Protein AF-A0A136MF89-F1 (afdb_monomer)

Secondary structure (DSSP, 8-state):
-HHHHHH-TTPEEEEEE--SSSPEEEEEEHHHHHHHHHHHHHHHHHHHTTS---STHHHHHHHHHHHHHHHHHIIIII-THHHHTTS-TT--

Structure (mmCIF, N/CA/C/O backbone):
data_AF-A0A136MF89-F1
#
_entry.id   AF-A0A136MF89-F1
#
loop_
_atom_site.group_PDB
_atom_site.id
_atom_site.type_symbol
_atom_site.label_atom_id
_atom_site.label_alt_id
_atom_site.label_comp_id
_atom_site.label_asym_id
_atom_site.label_entity_id
_atom_site.label_seq_id
_atom_site.pdbx_PDB_ins_code
_atom_site.Cartn_x
_atom_site.Cartn_y
_atom_site.Cartn_z
_atom_site.occupancy
_atom_site.B_iso_or_equiv
_atom_site.auth_seq_id
_atom_site.auth_comp_id
_atom_site.auth_asym_id
_atom_site.auth_atom_id
_atom_site.pdbx_PDB_model_num
ATOM 1 N N . MET A 1 1 ? -1.031 3.261 2.482 1.00 91.50 1 MET A N 1
ATOM 2 C CA . MET A 1 1 ? -1.523 1.907 2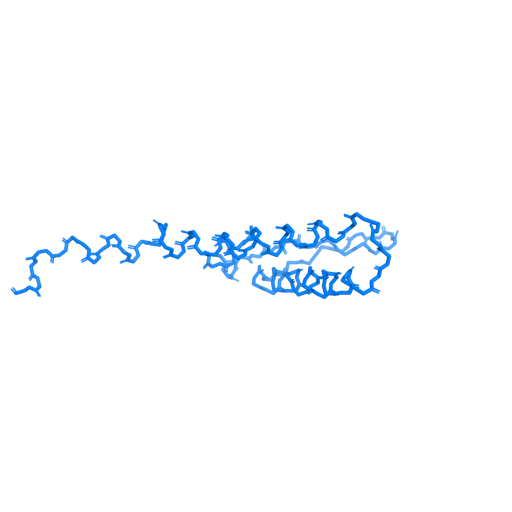.132 1.00 91.50 1 MET A CA 1
ATOM 3 C C . MET A 1 1 ? -1.263 0.852 3.208 1.00 91.50 1 MET A C 1
ATOM 5 O O . MET A 1 1 ? -2.123 0.005 3.394 1.00 91.50 1 MET A O 1
ATOM 9 N N . GLY A 1 2 ? -0.167 0.914 3.974 1.00 94.62 2 GLY A N 1
ATOM 10 C CA . GLY A 1 2 ? 0.116 -0.095 5.009 1.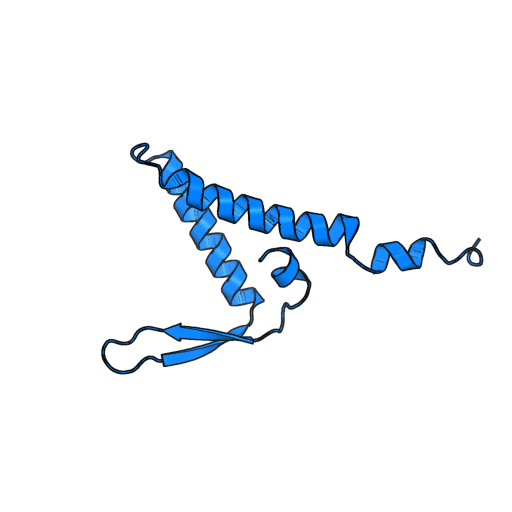00 94.62 2 GLY A CA 1
ATOM 11 C C . GLY A 1 2 ? -0.922 -0.233 6.128 1.00 94.62 2 GLY A C 1
ATOM 12 O O . GLY A 1 2 ? -1.344 -1.337 6.441 1.00 94.62 2 GLY A O 1
ATOM 13 N N . ALA A 1 3 ? -1.400 0.876 6.702 1.00 95.62 3 ALA A N 1
ATOM 14 C CA . ALA A 1 3 ? -2.473 0.815 7.704 1.00 95.62 3 ALA A CA 1
ATOM 15 C C . ALA A 1 3 ? -3.770 0.224 7.120 1.00 95.62 3 ALA A C 1
ATOM 17 O O . ALA A 1 3 ? -4.438 -0.579 7.763 1.00 95.62 3 ALA A O 1
ATOM 18 N N . TYR A 1 4 ? -4.092 0.582 5.870 1.00 94.94 4 TYR A N 1
ATOM 19 C CA . TYR A 1 4 ? -5.266 0.073 5.157 1.00 94.94 4 TYR A CA 1
ATOM 20 C C . TYR A 1 4 ? -5.198 -1.445 4.955 1.00 94.94 4 TYR A C 1
ATOM 22 O O . TYR A 1 4 ? -6.199 -2.125 5.150 1.00 94.94 4 TYR A O 1
ATOM 30 N N . PHE A 1 5 ? -4.015 -1.982 4.631 1.00 95.94 5 PHE A N 1
ATOM 31 C CA . PHE A 1 5 ? -3.784 -3.425 4.511 1.00 95.94 5 PHE A CA 1
ATOM 32 C C . PHE A 1 5 ? -4.183 -4.189 5.784 1.00 95.94 5 PHE A C 1
ATOM 34 O O . PHE A 1 5 ? -4.753 -5.272 5.697 1.00 95.94 5 PHE A O 1
ATOM 41 N N . LEU A 1 6 ? -3.924 -3.605 6.959 1.00 94.25 6 LEU A N 1
ATOM 42 C CA . LEU A 1 6 ? -4.274 -4.197 8.253 1.00 94.25 6 LEU A CA 1
ATOM 43 C C . LEU A 1 6 ? -5.741 -3.973 8.643 1.00 94.25 6 LEU A C 1
ATOM 45 O O . LEU A 1 6 ? -6.356 -4.851 9.241 1.00 94.25 6 LEU A O 1
ATOM 49 N N . LEU A 1 7 ? -6.293 -2.799 8.336 1.00 93.81 7 LEU A N 1
ATOM 50 C CA . LEU A 1 7 ? -7.647 -2.404 8.733 1.00 93.81 7 LEU A CA 1
ATOM 51 C C . LEU A 1 7 ? -8.742 -3.031 7.866 1.00 93.81 7 LEU A C 1
ATOM 53 O O . LEU A 1 7 ? -9.811 -3.361 8.374 1.00 93.81 7 LEU A O 1
ATOM 57 N N . PHE A 1 8 ? -8.491 -3.186 6.566 1.00 95.44 8 PHE A N 1
ATOM 58 C CA . PHE A 1 8 ? -9.518 -3.545 5.590 1.00 95.44 8 PHE A CA 1
ATOM 59 C C . PHE A 1 8 ? -9.084 -4.699 4.671 1.00 95.44 8 PHE A C 1
ATOM 61 O O . PHE A 1 8 ? -9.107 -4.551 3.447 1.00 95.44 8 PHE A O 1
ATOM 68 N N . PRO A 1 9 ? -8.721 -5.879 5.212 1.00 93.00 9 PRO A N 1
ATOM 69 C CA . PRO A 1 9 ? -8.235 -6.999 4.399 1.00 93.00 9 PRO A CA 1
ATOM 70 C C . PRO A 1 9 ? -9.280 -7.523 3.396 1.00 93.00 9 PRO A C 1
ATOM 72 O O . PRO A 1 9 ? -8.918 -8.019 2.330 1.00 93.00 9 PRO A O 1
ATOM 75 N N . HIS A 1 10 ? -10.571 -7.375 3.715 1.00 94.62 10 HIS A N 1
ATOM 76 C CA . HIS A 1 10 ? -11.697 -7.835 2.895 1.00 94.62 10 HIS A CA 1
ATOM 77 C C . HIS A 1 10 ? -12.357 -6.731 2.056 1.00 94.62 10 HIS A C 1
ATOM 79 O O . HIS A 1 10 ? -13.340 -7.005 1.368 1.00 94.62 10 HIS A O 1
ATOM 85 N N . ALA A 1 11 ? -11.860 -5.489 2.106 1.00 96.88 11 ALA A N 1
ATOM 86 C CA . ALA A 1 11 ? -12.379 -4.440 1.232 1.00 96.88 11 ALA A CA 1
ATOM 87 C C . ALA A 1 11 ? -12.128 -4.802 -0.234 1.00 96.88 11 ALA A C 1
ATOM 89 O O . ALA A 1 11 ? -11.084 -5.355 -0.564 1.00 96.88 11 ALA A O 1
ATOM 90 N N . MET A 1 12 ? -13.071 -4.482 -1.115 1.00 97.12 12 MET A N 1
ATOM 91 C CA . MET A 1 12 ? -12.923 -4.723 -2.549 1.00 97.12 12 MET A CA 1
ATOM 92 C C . MET A 1 12 ? -12.426 -3.453 -3.232 1.00 97.12 12 MET A C 1
ATOM 94 O O . MET A 1 12 ? -13.051 -2.398 -3.130 1.00 97.12 12 MET A O 1
ATOM 98 N N . VAL A 1 13 ? -11.308 -3.560 -3.944 1.00 95.50 13 VAL A N 1
ATOM 99 C CA . VAL A 1 13 ? -10.766 -2.499 -4.793 1.00 95.50 13 VAL A CA 1
ATOM 100 C C . VAL A 1 13 ? -11.226 -2.770 -6.216 1.00 95.50 13 VAL A C 1
ATOM 102 O O . VAL A 1 13 ? -10.908 -3.815 -6.781 1.00 95.50 13 VAL A O 1
ATOM 105 N N . VAL A 1 14 ? -11.976 -1.841 -6.807 1.00 95.94 14 VAL A N 1
ATOM 106 C CA . VAL A 1 14 ? -12.337 -1.922 -8.226 1.00 95.94 14 VAL A CA 1
ATOM 107 C C . VAL A 1 14 ? -11.106 -1.547 -9.041 1.00 95.94 14 VAL A C 1
ATOM 109 O O . VAL A 1 14 ? -10.696 -0.389 -9.079 1.00 95.94 14 VAL A O 1
ATOM 112 N N . THR A 1 15 ? -10.486 -2.550 -9.650 1.00 94.38 15 THR A N 1
ATOM 113 C CA . THR A 1 15 ? -9.298 -2.386 -10.485 1.00 94.38 15 THR A CA 1
ATOM 114 C C . THR A 1 15 ? -9.691 -2.206 -11.939 1.00 94.38 15 THR A C 1
ATOM 116 O O . THR A 1 15 ? -10.649 -2.816 -12.410 1.00 94.38 15 THR A O 1
ATOM 119 N N . LEU A 1 16 ? -8.945 -1.360 -12.642 1.00 93.69 16 LEU A N 1
ATOM 120 C CA . LEU A 1 16 ? -9.086 -1.144 -14.072 1.00 93.69 16 LEU A CA 1
ATOM 121 C C . LEU A 1 16 ? -7.993 -1.927 -14.801 1.00 93.69 16 LEU A C 1
ATOM 123 O O . LEU A 1 16 ? -6.808 -1.663 -14.606 1.00 93.69 16 LEU A O 1
ATOM 127 N N . ILE A 1 17 ? -8.398 -2.846 -15.671 1.00 90.69 17 ILE A N 1
ATOM 128 C CA . ILE A 1 17 ? -7.523 -3.504 -16.635 1.00 90.69 17 ILE A CA 1
ATOM 129 C C . ILE A 1 17 ? -7.728 -2.806 -17.986 1.00 90.69 17 ILE A C 1
ATOM 131 O O . ILE A 1 17 ? -8.818 -2.899 -18.564 1.00 90.69 17 ILE A O 1
ATOM 135 N N . PRO A 1 18 ? -6.717 -2.082 -18.497 1.00 86.31 18 PRO A N 1
ATOM 136 C CA . PRO A 1 18 ? -6.825 -1.388 -19.770 1.00 86.31 18 PRO A CA 1
ATOM 137 C C . PRO A 1 18 ? -6.768 -2.401 -20.921 1.00 86.31 18 PRO A C 1
ATOM 139 O O . PRO A 1 18 ? -5.694 -2.771 -21.390 1.00 86.31 18 PRO A O 1
ATOM 142 N N . ILE A 1 19 ? -7.932 -2.864 -21.379 1.00 88.88 19 ILE A N 1
ATOM 143 C CA . ILE A 1 19 ? -8.060 -3.592 -22.646 1.00 88.88 19 ILE A CA 1
ATOM 144 C C . ILE A 1 19 ? -8.291 -2.544 -23.739 1.00 88.88 19 ILE A C 1
ATOM 146 O O . ILE A 1 19 ? -9.141 -1.673 -23.573 1.00 88.88 19 ILE A O 1
ATOM 150 N N . LEU A 1 20 ? -7.530 -2.636 -24.837 1.00 83.25 20 LEU A N 1
ATOM 151 C CA . LEU A 1 20 ? -7.351 -1.627 -25.901 1.00 83.25 20 LEU A CA 1
ATOM 152 C C . LEU A 1 20 ? -8.593 -0.810 -26.315 1.00 83.25 20 LEU A C 1
ATOM 154 O O . LEU A 1 20 ? -8.438 0.346 -26.692 1.00 83.25 20 LEU A O 1
ATOM 158 N N . ILE A 1 21 ? -9.797 -1.391 -26.277 1.00 85.19 21 ILE A N 1
ATOM 159 C CA . ILE A 1 21 ? -11.046 -0.732 -26.703 1.00 85.19 21 ILE A CA 1
ATOM 160 C C . ILE A 1 21 ? -12.090 -0.666 -25.573 1.00 85.19 21 ILE A C 1
ATOM 162 O O . ILE A 1 21 ? -12.863 0.286 -25.510 1.00 85.19 21 ILE A O 1
ATOM 166 N N . PHE A 1 22 ? -12.107 -1.639 -24.656 1.00 88.06 22 PHE A N 1
ATOM 167 C CA . PHE A 1 22 ? -13.112 -1.731 -23.594 1.00 88.06 22 PHE A CA 1
ATOM 168 C C . PHE A 1 22 ? -12.443 -1.874 -22.222 1.00 88.06 22 PHE A C 1
ATOM 170 O O . PHE A 1 22 ? -11.961 -2.960 -21.906 1.00 88.06 22 PHE A O 1
ATOM 177 N N . PRO A 1 23 ? -12.410 -0.826 -21.380 1.00 88.88 23 PRO A N 1
ATOM 178 C CA . PRO A 1 23 ? -11.831 -0.935 -20.045 1.00 88.88 23 PRO A CA 1
ATOM 179 C C . PRO A 1 23 ? -12.571 -1.994 -19.217 1.00 88.88 23 PRO A C 1
ATOM 181 O O . PRO A 1 23 ? -13.793 -1.932 -19.070 1.00 88.88 23 PRO A O 1
ATOM 184 N N . LEU A 1 24 ? -11.834 -2.963 -18.668 1.00 92.75 24 LEU A N 1
ATOM 185 C CA . LEU A 1 24 ? -12.398 -4.017 -17.828 1.00 92.75 24 LEU A CA 1
ATOM 186 C C . LEU A 1 24 ? -12.235 -3.644 -16.356 1.00 92.75 24 LEU A C 1
ATOM 188 O O . LEU A 1 24 ? -11.120 -3.442 -15.881 1.00 92.75 24 LEU A O 1
ATOM 192 N N . PHE A 1 25 ? -13.348 -3.581 -15.632 1.00 95.12 25 PHE A N 1
ATOM 193 C CA . PHE A 1 25 ? -13.362 -3.286 -14.203 1.00 95.12 25 PHE A CA 1
ATOM 194 C C . PHE A 1 25 ? -13.571 -4.572 -13.407 1.00 95.12 25 PHE A C 1
ATOM 196 O O . PHE A 1 25 ? -14.608 -5.218 -13.543 1.00 95.12 25 PHE A O 1
ATOM 203 N N . ILE A 1 26 ? -12.599 -4.943 -12.572 1.00 95.50 26 ILE A N 1
ATOM 204 C CA . ILE A 1 26 ? -12.666 -6.153 -11.742 1.00 95.50 26 ILE A CA 1
ATOM 205 C C . ILE A 1 26 ? -12.500 -5.776 -10.267 1.00 95.50 26 ILE A C 1
ATOM 207 O O . ILE A 1 26 ? -11.477 -5.183 -9.909 1.00 95.50 26 ILE A O 1
ATOM 211 N N . PRO A 1 27 ? -13.456 -6.124 -9.387 1.00 96.00 27 PRO A N 1
ATOM 212 C CA . PRO A 1 27 ? -13.263 -6.007 -7.950 1.00 96.00 27 PRO A CA 1
ATOM 213 C C . PRO A 1 27 ? -12.291 -7.088 -7.464 1.00 96.00 27 PRO A C 1
ATOM 215 O O . PRO A 1 27 ? -12.514 -8.279 -7.670 1.00 96.00 27 PRO A O 1
ATOM 218 N N . ILE A 1 28 ? -11.214 -6.675 -6.804 1.00 95.94 28 ILE A N 1
ATOM 219 C CA . ILE A 1 28 ? -10.205 -7.568 -6.226 1.00 95.94 28 ILE A CA 1
ATOM 220 C C . ILE A 1 28 ? -10.098 -7.268 -4.725 1.00 95.94 28 ILE A C 1
ATOM 222 O O . ILE A 1 28 ? -10.105 -6.092 -4.348 1.00 95.94 28 ILE A O 1
ATOM 226 N N . PRO A 1 29 ? -9.971 -8.283 -3.848 1.00 96.44 29 PRO A N 1
ATOM 227 C CA . PRO A 1 29 ? -9.721 -8.047 -2.432 1.00 96.44 29 PRO A CA 1
ATOM 228 C C . PRO A 1 29 ? -8.483 -7.169 -2.216 1.00 96.44 29 PRO A C 1
ATOM 230 O O . PRO A 1 29 ? -7.421 -7.404 -2.799 1.00 96.44 29 PRO A O 1
ATOM 233 N N . ALA A 1 30 ? -8.601 -6.180 -1.336 1.00 96.38 30 ALA A N 1
ATOM 234 C CA . ALA A 1 30 ? -7.565 -5.195 -1.065 1.00 96.38 30 ALA A CA 1
ATOM 235 C C . ALA A 1 30 ? -6.260 -5.845 -0.611 1.00 96.38 30 ALA A C 1
ATOM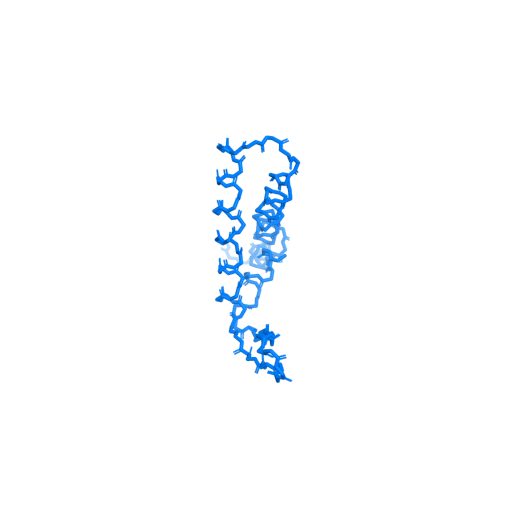 237 O O . ALA A 1 30 ? -5.193 -5.403 -1.023 1.00 96.38 30 ALA A O 1
ATOM 238 N N . VAL A 1 31 ? -6.332 -6.921 0.180 1.00 96.56 31 VAL A N 1
ATOM 239 C CA . VAL A 1 31 ? -5.148 -7.676 0.613 1.00 96.56 31 VAL A CA 1
ATOM 240 C C . VAL A 1 31 ? -4.341 -8.203 -0.578 1.00 96.56 31 VAL A C 1
ATOM 242 O O . VAL A 1 31 ? -3.120 -8.064 -0.595 1.00 96.56 31 VAL A O 1
ATOM 245 N N . VAL A 1 32 ? -5.012 -8.735 -1.605 1.00 96.44 32 VAL A N 1
ATOM 246 C CA . VAL A 1 32 ? -4.364 -9.286 -2.804 1.00 96.44 32 VAL A CA 1
ATOM 247 C C . VAL A 1 32 ? -3.743 -8.158 -3.618 1.00 96.44 32 VAL A C 1
ATOM 249 O O . VAL A 1 32 ? -2.563 -8.217 -3.960 1.00 96.44 32 VAL A O 1
ATOM 252 N N . TYR A 1 33 ? -4.518 -7.101 -3.872 1.00 95.88 33 TYR A N 1
ATOM 253 C CA . TYR A 1 33 ? -4.055 -5.951 -4.643 1.00 95.88 33 TYR A CA 1
ATOM 254 C C . TYR A 1 33 ? -2.841 -5.272 -3.992 1.00 95.88 33 TYR A C 1
ATOM 256 O O . TYR A 1 33 ? -1.830 -5.028 -4.647 1.00 95.88 33 TYR A O 1
ATOM 264 N N . LEU A 1 34 ? -2.919 -4.998 -2.689 1.00 96.75 34 LEU A N 1
ATOM 265 C CA . LEU A 1 34 ? -1.872 -4.300 -1.949 1.00 96.75 34 LEU A CA 1
ATOM 266 C C . LEU A 1 34 ? -0.611 -5.145 -1.771 1.00 96.75 34 LEU A C 1
ATOM 268 O O . LEU A 1 34 ? 0.483 -4.589 -1.849 1.00 96.75 34 LEU A O 1
ATOM 272 N N . LEU A 1 35 ? -0.739 -6.460 -1.568 1.00 96.81 35 LEU A N 1
ATOM 273 C CA . LEU A 1 35 ? 0.420 -7.349 -1.482 1.00 96.81 35 LEU A CA 1
ATOM 274 C C . LEU A 1 35 ? 1.153 -7.426 -2.824 1.00 96.81 35 LEU A C 1
ATOM 276 O O . LEU A 1 35 ? 2.367 -7.245 -2.867 1.00 96.81 35 LEU A O 1
ATOM 280 N N . MET A 1 36 ? 0.422 -7.627 -3.922 1.00 97.00 36 MET A N 1
ATOM 281 C CA . MET A 1 36 ? 0.989 -7.604 -5.272 1.00 97.00 36 MET A CA 1
ATOM 282 C C . MET A 1 36 ? 1.673 -6.263 -5.564 1.00 97.00 36 MET A C 1
ATOM 284 O O . MET A 1 36 ? 2.809 -6.241 -6.037 1.00 97.00 36 MET A O 1
ATOM 288 N N . TRP A 1 37 ? 1.010 -5.147 -5.247 1.00 96.69 37 TRP A N 1
ATOM 289 C CA . TRP A 1 37 ? 1.578 -3.813 -5.418 1.00 96.69 37 TRP A CA 1
ATOM 290 C C . TRP A 1 37 ? 2.876 -3.650 -4.622 1.00 96.69 37 TRP A C 1
ATOM 292 O O . TRP A 1 37 ? 3.872 -3.201 -5.181 1.00 96.69 37 TRP A O 1
ATOM 302 N N . PHE A 1 38 ? 2.903 -4.068 -3.354 1.00 97.94 38 PHE A N 1
ATOM 303 C CA . PHE A 1 38 ? 4.097 -4.001 -2.511 1.00 97.94 38 PHE A CA 1
ATOM 304 C C . PHE A 1 38 ? 5.250 -4.845 -3.069 1.00 97.94 38 PHE A C 1
ATOM 306 O O . PHE A 1 38 ? 6.381 -4.366 -3.124 1.00 97.94 38 PHE A O 1
ATOM 313 N N . LEU A 1 39 ? 4.972 -6.068 -3.533 1.00 97.88 39 LEU A N 1
ATOM 314 C CA . LEU A 1 39 ? 5.981 -6.928 -4.155 1.00 97.88 39 LEU A CA 1
ATOM 315 C C . LEU A 1 39 ? 6.565 -6.289 -5.418 1.00 97.88 39 LEU A C 1
ATOM 317 O O . LEU A 1 39 ? 7.781 -6.303 -5.593 1.00 97.88 39 LEU A O 1
ATOM 321 N N . LEU A 1 40 ? 5.736 -5.661 -6.258 1.00 96.81 40 LEU A N 1
ATOM 322 C CA . LEU A 1 40 ? 6.211 -4.904 -7.418 1.00 96.81 40 LEU A CA 1
ATOM 323 C C . LEU A 1 40 ? 7.157 -3.767 -7.004 1.00 96.81 40 LEU A C 1
ATOM 325 O O . LEU A 1 40 ? 8.209 -3.606 -7.625 1.00 96.81 40 LEU A O 1
ATOM 329 N N . GLN A 1 41 ? 6.816 -3.005 -5.956 1.0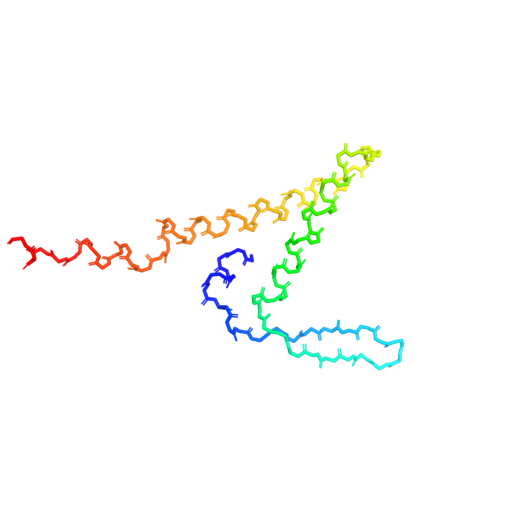0 96.19 41 GLN A N 1
ATOM 330 C CA . GLN A 1 41 ? 7.704 -1.959 -5.432 1.00 96.19 41 GLN A CA 1
ATOM 331 C C . GLN A 1 41 ? 9.028 -2.558 -4.943 1.00 96.19 41 GLN A C 1
ATOM 333 O O . GLN A 1 41 ? 10.088 -2.025 -5.255 1.00 96.19 41 GLN A O 1
ATOM 338 N N . PHE A 1 42 ? 8.973 -3.677 -4.215 1.00 96.50 42 PHE A N 1
ATOM 339 C CA . PHE A 1 42 ? 10.148 -4.358 -3.675 1.00 96.50 42 PHE A CA 1
ATOM 340 C C . PHE A 1 42 ? 11.087 -4.851 -4.776 1.00 96.50 42 PHE A C 1
ATOM 342 O O . PHE A 1 42 ? 12.275 -4.544 -4.738 1.00 96.50 42 PHE A O 1
ATOM 349 N N . PHE A 1 43 ? 10.569 -5.560 -5.783 1.00 95.50 43 PHE A N 1
ATOM 350 C CA . PHE A 1 43 ? 11.387 -6.044 -6.894 1.00 95.50 43 PHE A CA 1
ATOM 351 C C . PHE A 1 43 ? 11.958 -4.893 -7.723 1.00 95.50 43 PHE A C 1
ATOM 353 O O . PHE A 1 43 ? 13.150 -4.908 -8.009 1.00 95.50 43 PHE A O 1
ATOM 360 N N . SER A 1 44 ? 11.157 -3.869 -8.036 1.00 93.38 44 SER A N 1
ATOM 361 C CA . SER A 1 44 ? 11.621 -2.700 -8.802 1.00 93.38 44 SER A CA 1
ATOM 362 C C . SER A 1 44 ? 12.685 -1.903 -8.036 1.00 93.38 44 SER A C 1
ATOM 364 O O . SER A 1 44 ? 13.696 -1.482 -8.602 1.00 93.38 44 SER A O 1
ATOM 366 N N . GLY A 1 45 ? 12.504 -1.751 -6.720 1.00 93.25 45 GLY A N 1
ATOM 367 C CA . GLY A 1 45 ? 13.491 -1.161 -5.820 1.00 93.25 45 GLY A CA 1
ATOM 368 C C . GLY A 1 45 ? 14.775 -1.986 -5.752 1.00 93.25 45 GLY A C 1
ATOM 369 O O . GLY A 1 45 ? 15.860 -1.428 -5.901 1.00 93.25 45 GLY A O 1
ATOM 370 N N . ALA A 1 46 ? 14.670 -3.310 -5.623 1.00 92.69 46 ALA A N 1
ATOM 371 C CA . ALA A 1 46 ? 15.819 -4.212 -5.615 1.00 92.69 46 ALA A CA 1
ATOM 372 C C . ALA A 1 46 ? 16.590 -4.166 -6.943 1.00 92.69 46 ALA A C 1
ATOM 374 O O . ALA A 1 46 ? 17.809 -4.028 -6.929 1.00 92.69 46 ALA A O 1
ATOM 375 N N . THR A 1 47 ? 15.905 -4.197 -8.091 1.00 91.44 47 THR A N 1
ATOM 376 C CA . THR A 1 47 ? 16.559 -4.079 -9.403 1.00 91.44 47 THR A CA 1
ATOM 377 C C . THR A 1 47 ? 17.205 -2.713 -9.608 1.00 91.44 47 THR A C 1
ATOM 379 O O . THR A 1 47 ? 18.251 -2.627 -10.245 1.00 91.44 47 THR A O 1
ATOM 382 N N . SER A 1 48 ? 16.636 -1.647 -9.029 1.00 90.38 48 SER A N 1
ATOM 383 C CA . SER A 1 48 ? 17.207 -0.296 -9.124 1.00 90.38 48 SER A CA 1
ATOM 384 C C . SER A 1 48 ? 18.566 -0.153 -8.434 1.00 90.38 48 SER A C 1
ATOM 386 O O . SER A 1 48 ? 19.322 0.745 -8.786 1.00 90.38 48 SER A O 1
ATOM 388 N N . LEU A 1 49 ? 18.912 -1.050 -7.502 1.00 88.88 49 LEU A N 1
ATOM 389 C CA . LEU A 1 49 ? 20.232 -1.069 -6.863 1.00 88.88 49 LEU A CA 1
ATOM 390 C C . LEU A 1 49 ? 21.348 -1.544 -7.804 1.00 88.88 49 LEU A C 1
ATOM 392 O O . LEU A 1 49 ? 22.514 -1.252 -7.556 1.00 88.88 49 LEU A O 1
ATOM 396 N N . PHE A 1 50 ? 20.998 -2.282 -8.860 1.00 86.88 50 PHE A N 1
ATOM 397 C CA . PHE A 1 50 ? 21.949 -2.859 -9.815 1.00 86.88 50 PHE A CA 1
ATOM 398 C C . PHE A 1 50 ? 21.944 -2.139 -11.174 1.00 86.88 50 PHE A C 1
ATOM 400 O O . PHE A 1 50 ? 22.741 -2.477 -12.047 1.00 86.88 50 PHE A O 1
ATOM 407 N N . GLY A 1 51 ? 21.036 -1.178 -11.371 1.00 77.44 51 GLY A N 1
ATOM 408 C CA . GLY A 1 51 ? 20.901 -0.399 -12.601 1.00 77.44 51 GLY A CA 1
ATOM 409 C C . GLY A 1 51 ? 21.599 0.967 -12.539 1.00 77.44 51 GLY A C 1
ATOM 410 O O . GLY A 1 51 ? 22.083 1.373 -11.481 1.00 77.44 51 GLY A O 1
ATOM 411 N N . PRO A 1 52 ? 21.642 1.706 -13.663 1.00 73.75 52 PRO A N 1
ATOM 412 C CA . PRO A 1 52 ? 22.132 3.083 -13.694 1.00 73.75 52 PRO A CA 1
ATOM 413 C C . PRO A 1 52 ? 21.390 3.957 -12.674 1.00 73.75 52 PRO A C 1
ATOM 415 O O . PRO A 1 52 ? 20.179 3.825 -12.497 1.00 73.75 52 PRO A O 1
ATOM 418 N N . SER A 1 53 ? 22.106 4.869 -12.013 1.00 67.38 53 SER A N 1
ATOM 419 C CA . SER A 1 53 ? 21.611 5.697 -10.903 1.00 67.38 53 SER A CA 1
ATOM 420 C C . SER A 1 53 ? 20.669 6.833 -11.340 1.00 67.38 53 SER A C 1
ATOM 422 O O . SER A 1 53 ? 20.750 7.953 -10.836 1.00 67.38 53 SER A O 1
ATOM 424 N N . GLU A 1 54 ? 19.780 6.579 -12.294 1.00 66.12 54 GLU A N 1
ATOM 425 C CA . GLU A 1 54 ? 18.851 7.561 -12.851 1.00 66.12 54 GLU A CA 1
ATOM 426 C C . GLU A 1 54 ? 17.607 7.728 -11.968 1.00 66.12 54 GLU A C 1
ATOM 428 O O . GLU A 1 54 ? 16.512 7.403 -12.399 1.00 66.12 54 GLU A O 1
ATOM 433 N N . GLY A 1 55 ? 17.748 8.194 -10.719 1.00 66.06 55 GLY A N 1
ATOM 434 C CA . GLY A 1 55 ? 16.678 8.796 -9.888 1.00 66.06 55 GLY A CA 1
ATOM 435 C C . GLY A 1 55 ? 15.419 7.972 -9.526 1.00 66.06 55 GLY A C 1
ATOM 436 O O . GLY A 1 55 ? 14.778 8.260 -8.516 1.00 66.06 55 GLY A O 1
ATOM 437 N N . GLY A 1 56 ? 15.063 6.926 -10.273 1.00 74.62 56 GLY A N 1
ATOM 438 C CA . GLY A 1 56 ? 13.837 6.143 -10.135 1.00 74.62 56 GLY A CA 1
ATOM 439 C C . GLY A 1 56 ? 13.837 5.241 -8.905 1.00 74.62 56 GLY A C 1
ATOM 440 O O . GLY A 1 56 ? 12.773 4.942 -8.373 1.00 74.62 56 GLY A O 1
ATOM 441 N N . GLY A 1 57 ? 15.020 4.883 -8.392 1.00 86.69 57 GLY A N 1
ATOM 442 C CA . GLY A 1 57 ? 15.189 4.102 -7.163 1.00 86.69 57 GLY A CA 1
ATOM 443 C C . GLY A 1 57 ? 14.456 4.695 -5.959 1.00 86.69 57 GLY A C 1
ATOM 444 O O . GLY A 1 57 ? 13.792 3.976 -5.212 1.00 86.69 57 GLY A O 1
ATOM 445 N N . ILE A 1 58 ? 14.524 6.022 -5.796 1.00 92.06 58 ILE A N 1
ATOM 446 C CA . ILE A 1 58 ? 13.975 6.731 -4.630 1.00 92.06 58 ILE A CA 1
ATOM 447 C C . ILE A 1 58 ? 12.464 6.515 -4.519 1.00 92.06 58 ILE A C 1
ATOM 449 O O . ILE A 1 58 ? 11.959 6.283 -3.422 1.00 92.06 58 ILE A O 1
ATOM 453 N N . ALA A 1 59 ? 11.745 6.544 -5.645 1.00 93.12 59 ALA A N 1
ATOM 454 C CA . ALA A 1 59 ? 10.299 6.356 -5.655 1.00 93.12 59 ALA A CA 1
ATOM 455 C C . ALA A 1 59 ? 9.911 4.962 -5.141 1.00 93.12 59 ALA A C 1
ATOM 457 O O . ALA A 1 59 ? 9.035 4.847 -4.285 1.00 93.12 59 ALA A O 1
ATOM 458 N N . TRP A 1 60 ? 10.586 3.905 -5.602 1.00 94.38 60 TRP A N 1
ATOM 459 C CA . TRP A 1 60 ? 10.322 2.534 -5.150 1.00 94.38 60 TRP A CA 1
ATOM 460 C C . TRP A 1 60 ? 10.545 2.392 -3.638 1.00 94.38 60 TRP A C 1
ATOM 462 O O . TRP A 1 60 ? 9.672 1.902 -2.919 1.00 94.38 60 TRP A O 1
ATOM 472 N N . TRP A 1 61 ? 11.673 2.900 -3.131 1.00 95.06 61 TRP A N 1
ATOM 473 C CA . TRP A 1 61 ? 12.002 2.843 -1.703 1.00 95.06 61 TRP A CA 1
ATOM 474 C C . TRP A 1 61 ? 11.061 3.682 -0.834 1.00 95.06 61 TRP A C 1
ATOM 476 O O . TRP A 1 61 ? 10.682 3.239 0.252 1.00 95.06 61 TRP A O 1
ATOM 486 N N . ALA A 1 62 ? 10.619 4.845 -1.316 1.00 96.19 62 ALA A N 1
ATOM 487 C CA . ALA A 1 62 ? 9.6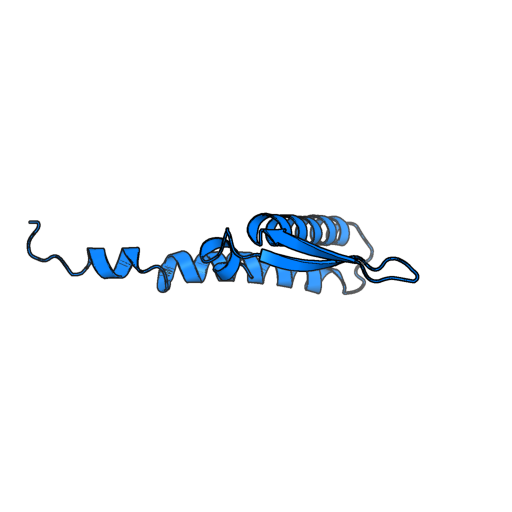37 5.673 -0.621 1.00 96.19 62 ALA A CA 1
ATOM 488 C C . ALA A 1 62 ? 8.294 4.944 -0.454 1.00 96.19 62 ALA A C 1
ATOM 490 O O . ALA A 1 62 ? 7.695 4.985 0.623 1.00 96.19 62 ALA A O 1
ATOM 491 N N . HIS A 1 63 ? 7.840 4.220 -1.479 1.00 97.12 63 HIS A N 1
ATOM 492 C CA . HIS A 1 63 ? 6.617 3.423 -1.405 1.00 97.12 63 HIS A CA 1
ATOM 493 C C . HIS A 1 63 ? 6.734 2.250 -0.422 1.00 97.12 63 HIS A C 1
ATOM 495 O O . HIS A 1 63 ? 5.819 2.040 0.380 1.00 97.12 63 HIS A O 1
ATOM 501 N N . ILE A 1 64 ? 7.859 1.523 -0.434 1.00 97.69 64 ILE A N 1
ATOM 502 C CA . ILE A 1 64 ? 8.135 0.435 0.522 1.00 97.69 64 ILE A CA 1
ATOM 503 C C . ILE A 1 64 ? 8.141 0.987 1.952 1.00 97.69 64 ILE A C 1
ATOM 505 O O . ILE A 1 64 ? 7.420 0.486 2.818 1.00 97.69 64 ILE A O 1
ATOM 509 N N . GLY A 1 65 ? 8.904 2.058 2.191 1.00 97.69 65 GLY A N 1
ATOM 510 C CA . GLY A 1 65 ? 9.020 2.700 3.498 1.00 97.69 65 GLY A CA 1
ATOM 511 C C . GLY A 1 65 ? 7.679 3.219 4.013 1.00 97.69 65 GLY A C 1
ATOM 512 O O . GLY A 1 65 ? 7.298 2.923 5.143 1.00 97.69 65 GLY A O 1
ATOM 513 N N . GLY A 1 66 ? 6.908 3.915 3.174 1.00 97.88 66 GLY A N 1
ATOM 514 C CA . GLY A 1 66 ? 5.580 4.415 3.533 1.00 97.88 66 GLY A CA 1
ATOM 515 C C . GLY A 1 66 ? 4.564 3.303 3.818 1.00 97.88 66 GLY A C 1
ATOM 516 O O . GLY A 1 66 ? 3.697 3.458 4.683 1.00 97.88 66 GLY A O 1
ATOM 517 N N . PHE A 1 67 ? 4.663 2.159 3.134 1.00 98.19 67 PHE A N 1
ATOM 518 C CA . PHE A 1 67 ? 3.833 0.992 3.429 1.00 98.19 67 PHE A CA 1
ATOM 519 C C . PHE A 1 67 ? 4.164 0.420 4.813 1.00 98.19 67 PHE A C 1
ATOM 521 O O . PHE A 1 67 ? 3.275 0.318 5.658 1.00 98.19 67 PHE A O 1
ATOM 528 N N . LEU A 1 68 ? 5.436 0.129 5.087 1.00 98.06 68 LEU A N 1
ATOM 529 C CA . LEU A 1 68 ? 5.861 -0.435 6.372 1.00 98.06 68 LEU A CA 1
ATOM 530 C C . LEU A 1 68 ? 5.621 0.531 7.539 1.00 98.06 68 LEU A C 1
ATOM 532 O O . LEU A 1 68 ? 5.077 0.128 8.567 1.00 98.06 68 LEU A O 1
ATOM 536 N N . ALA A 1 69 ? 5.936 1.816 7.366 1.00 97.62 69 ALA A N 1
ATOM 537 C CA . ALA A 1 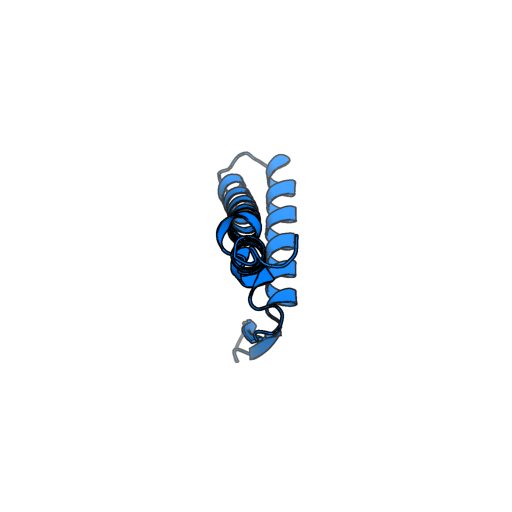69 ? 5.665 2.847 8.364 1.00 97.62 69 ALA A CA 1
ATOM 538 C C . ALA A 1 69 ? 4.166 2.951 8.669 1.00 97.62 69 ALA A C 1
ATOM 540 O O . ALA A 1 69 ? 3.777 3.024 9.832 1.00 97.62 69 ALA A O 1
ATOM 541 N N . GLY A 1 70 ? 3.307 2.884 7.647 1.00 96.19 70 GLY A N 1
ATOM 542 C CA . GLY A 1 70 ? 1.857 2.879 7.835 1.00 96.19 70 GLY A CA 1
ATOM 543 C C . GLY A 1 70 ? 1.361 1.680 8.650 1.00 96.19 70 GLY A C 1
ATOM 544 O O . GLY A 1 70 ? 0.522 1.855 9.531 1.00 96.19 70 GLY A O 1
ATOM 545 N N . MET A 1 71 ? 1.884 0.476 8.390 1.00 96.00 71 MET A N 1
ATOM 546 C CA . MET A 1 71 ? 1.566 -0.712 9.196 1.00 96.00 71 MET A CA 1
ATOM 547 C C . MET A 1 71 ? 2.013 -0.526 10.648 1.00 96.00 71 MET A C 1
ATOM 549 O O . MET A 1 71 ? 1.223 -0.731 11.5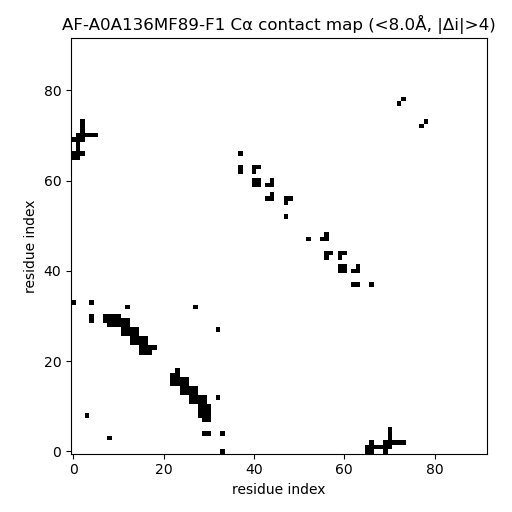69 1.00 96.00 71 MET A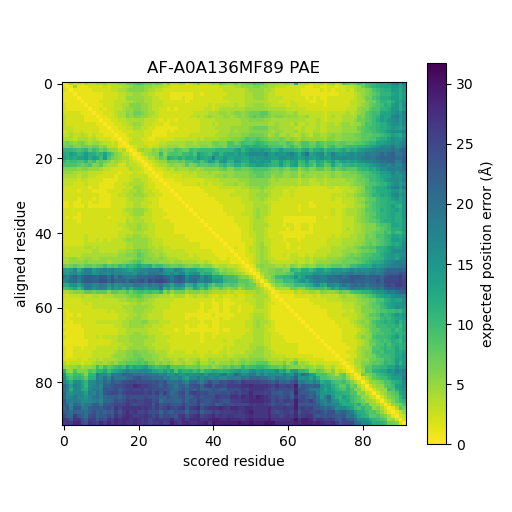 O 1
ATOM 553 N N . TRP A 1 72 ? 3.262 -0.096 10.837 1.00 96.12 72 TRP A N 1
ATOM 554 C CA . TRP A 1 72 ? 3.881 0.055 12.149 1.00 96.12 72 TRP A CA 1
ATOM 555 C C . TRP A 1 72 ? 3.188 1.113 13.015 1.00 96.12 72 TRP A C 1
ATOM 557 O O . TRP A 1 72 ? 2.905 0.861 14.190 1.00 96.12 72 TRP A O 1
ATOM 567 N N . LEU A 1 73 ? 2.870 2.275 12.438 1.00 94.44 73 LEU A N 1
ATOM 568 C CA . LEU A 1 73 ? 2.150 3.346 13.128 1.00 94.44 73 LEU A CA 1
ATOM 569 C C . LEU A 1 73 ? 0.767 2.877 13.581 1.00 94.44 73 LEU A C 1
ATOM 571 O O . LEU A 1 73 ? 0.386 3.117 14.729 1.00 94.44 73 LEU A O 1
ATOM 575 N N . TYR A 1 74 ? 0.042 2.154 12.721 1.00 93.25 74 TYR A N 1
ATOM 576 C CA . TYR A 1 74 ? -1.253 1.599 13.096 1.00 93.25 74 TYR A CA 1
ATOM 577 C C . TYR A 1 74 ? -1.125 0.602 14.252 1.00 93.25 74 TYR A C 1
ATOM 579 O O . TYR A 1 74 ? -1.792 0.758 15.275 1.00 93.25 74 TYR A O 1
ATOM 587 N N . SER A 1 75 ? -0.228 -0.381 14.140 1.00 90.38 75 SER A N 1
ATOM 588 C CA . SER A 1 75 ? -0.054 -1.399 15.181 1.00 90.38 75 SER A CA 1
ATOM 589 C C . SER A 1 75 ? 0.413 -0.822 16.520 1.00 90.38 75 SER A C 1
ATOM 591 O O . SER A 1 75 ? 0.017 -1.324 17.570 1.00 90.38 75 SER A O 1
ATOM 593 N N . SER A 1 76 ? 1.238 0.229 16.497 1.00 89.81 76 SER A N 1
ATOM 594 C CA . SER A 1 76 ? 1.869 0.778 17.700 1.00 89.81 76 SER A CA 1
ATOM 595 C C . SER A 1 76 ? 0.995 1.800 18.425 1.00 89.81 76 SER A C 1
ATOM 597 O O . SER A 1 76 ? 0.973 1.794 19.659 1.00 89.81 76 SER A O 1
ATOM 599 N N . PHE A 1 77 ? 0.278 2.653 17.682 1.00 85.19 77 PHE A N 1
ATOM 600 C CA . PHE A 1 77 ? -0.406 3.827 18.240 1.00 85.19 77 PHE A CA 1
ATOM 601 C C . PHE A 1 77 ? -1.919 3.849 18.012 1.00 85.19 77 PHE A C 1
ATOM 603 O O . PHE A 1 77 ? -2.633 4.423 18.827 1.00 85.19 77 PHE A O 1
ATOM 610 N N . LEU A 1 78 ? -2.421 3.243 16.932 1.00 79.31 78 LEU A N 1
ATOM 611 C CA . LEU A 1 78 ? -3.822 3.399 16.511 1.00 79.31 78 LEU A CA 1
ATOM 612 C C . LEU A 1 78 ? -4.658 2.114 16.660 1.00 79.31 78 LEU A C 1
ATOM 614 O O . LEU A 1 78 ? -5.857 2.136 16.400 1.00 79.31 78 LEU A O 1
ATOM 618 N N . SER A 1 79 ? -4.053 0.999 17.087 1.00 74.62 79 SER A N 1
ATOM 619 C CA . SER A 1 79 ? -4.754 -0.263 17.346 1.00 74.62 79 SER A CA 1
ATOM 620 C C . SER A 1 79 ? -5.547 -0.197 18.666 1.00 74.62 79 SER A C 1
ATOM 622 O O . SER A 1 79 ? -4.939 -0.076 19.737 1.00 74.62 79 SER A O 1
ATOM 624 N N . PRO A 1 80 ? -6.887 -0.356 18.642 1.00 64.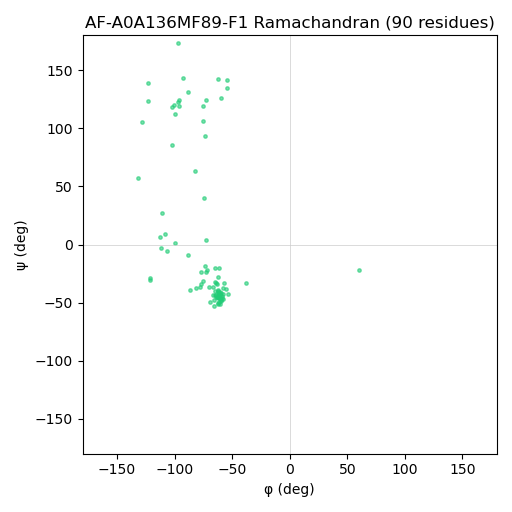12 80 PRO A N 1
ATOM 625 C CA . PRO A 1 80 ? -7.740 -0.256 19.834 1.00 64.12 80 PRO A CA 1
ATOM 626 C C . PRO A 1 80 ? -7.431 -1.291 20.921 1.00 64.12 80 PRO A C 1
ATOM 628 O O . PRO A 1 80 ? -7.768 -1.081 22.087 1.00 64.12 80 PRO A O 1
ATOM 631 N N . LYS A 1 81 ? -6.762 -2.401 20.567 1.00 59.91 81 LYS A N 1
ATOM 632 C CA . LYS A 1 81 ? -6.377 -3.446 21.529 1.00 59.91 81 LYS A CA 1
ATOM 633 C C . LYS A 1 81 ? -5.524 -2.896 22.679 1.00 59.91 81 LYS A C 1
ATOM 635 O O . LYS A 1 81 ? -5.701 -3.341 23.805 1.00 59.91 81 LYS A O 1
ATOM 640 N N . ARG A 1 82 ? -4.684 -1.883 22.431 1.00 55.97 82 ARG A N 1
ATOM 641 C CA . ARG A 1 82 ? -3.854 -1.244 23.471 1.00 55.97 82 ARG A CA 1
ATOM 642 C C . ARG A 1 82 ? -4.615 -0.280 24.384 1.00 55.97 82 ARG A C 1
ATOM 644 O O . ARG A 1 82 ? -4.170 -0.041 25.501 1.00 55.97 82 ARG A O 1
ATOM 651 N N . ALA A 1 83 ? -5.743 0.273 23.938 1.00 56.81 83 ALA A N 1
ATOM 652 C CA . ALA A 1 83 ? -6.544 1.187 24.755 1.00 56.81 83 ALA A CA 1
ATOM 653 C C . ALA A 1 83 ? -7.380 0.434 25.801 1.00 56.81 83 ALA A C 1
ATOM 655 O O . ALA A 1 83 ? -7.555 0.918 26.917 1.00 56.81 83 ALA A O 1
ATOM 656 N N . ARG A 1 84 ? -7.846 -0.774 25.457 1.00 57.50 84 ARG A N 1
ATOM 657 C CA . ARG A 1 84 ? -8.696 -1.599 26.326 1.00 57.50 84 ARG A CA 1
ATOM 658 C C . ARG A 1 84 ? -7.926 -2.265 27.471 1.00 57.50 84 ARG A C 1
ATOM 660 O O . ARG A 1 84 ? -8.459 -2.393 28.560 1.00 57.50 84 ARG A O 1
ATOM 667 N N . GLU A 1 85 ? -6.657 -2.604 27.256 1.00 58.06 85 GLU A N 1
ATOM 668 C CA . GLU A 1 85 ? -5.795 -3.254 28.259 1.00 58.06 85 GLU A CA 1
ATOM 669 C C . GLU A 1 85 ? -5.334 -2.302 29.384 1.00 58.06 85 GLU A C 1
ATOM 671 O O . GLU A 1 85 ? -4.953 -2.741 30.462 1.00 58.06 85 GLU A O 1
ATOM 676 N N . ARG A 1 86 ? -5.411 -0.980 29.171 1.00 57.97 86 ARG A N 1
ATOM 677 C CA . ARG A 1 86 ? -5.062 0.041 30.179 1.00 57.97 86 ARG A CA 1
ATOM 678 C C . ARG A 1 86 ? -6.218 0.453 31.097 1.00 57.97 86 ARG A C 1
ATOM 680 O O . ARG A 1 86 ? -5.978 1.220 32.025 1.00 57.97 86 ARG A O 1
ATOM 687 N N . GLN A 1 87 ? -7.446 0.015 30.818 1.00 60.06 87 GLN A N 1
ATOM 688 C CA . GLN A 1 87 ? -8.661 0.519 31.472 1.00 60.06 87 GLN A CA 1
ATOM 689 C C . GLN A 1 87 ? -9.374 -0.496 32.375 1.00 60.06 87 GLN A C 1
ATOM 691 O O . GLN A 1 87 ? -10.424 -0.149 32.904 1.00 60.06 87 GLN A O 1
ATOM 696 N N . ASP A 1 88 ? -8.812 -1.686 32.613 1.00 62.28 88 ASP A N 1
ATOM 697 C CA . ASP A 1 88 ? -9.349 -2.636 33.600 1.00 62.28 88 ASP A CA 1
ATOM 698 C C . ASP A 1 88 ? -8.525 -2.613 34.904 1.00 62.28 88 ASP A C 1
ATOM 700 O O . ASP A 1 88 ? -7.635 -3.441 35.094 1.00 62.28 88 ASP A O 1
ATOM 704 N N . PRO A 1 89 ? -8.815 -1.698 35.852 1.00 65.38 89 PRO A N 1
ATOM 705 C CA . PRO A 1 89 ? -8.261 -1.751 37.205 1.00 65.38 89 PRO A CA 1
ATOM 706 C C . PRO A 1 89 ? -8.875 -2.871 38.073 1.00 65.38 89 PRO A C 1
ATOM 708 O O . PRO A 1 89 ? -8.544 -2.964 39.249 1.00 65.38 89 PRO A O 1
ATOM 711 N N . PHE A 1 90 ? -9.761 -3.713 37.525 1.00 69.19 90 PHE A N 1
ATOM 712 C CA . PHE A 1 90 ? -10.543 -4.714 38.271 1.00 69.19 90 PHE A CA 1
ATOM 713 C C . PHE A 1 90 ? -10.119 -6.177 38.032 1.00 69.19 90 PHE A C 1
ATOM 715 O O . PHE A 1 90 ? -10.817 -7.087 38.472 1.00 69.19 90 PHE A O 1
ATOM 722 N N . LEU A 1 91 ? -8.999 -6.421 37.339 1.00 66.81 91 LEU A N 1
ATOM 723 C CA . LEU A 1 91 ? -8.465 -7.768 37.062 1.00 66.81 91 LEU A CA 1
ATOM 724 C C . LEU A 1 91 ? -7.149 -8.078 37.813 1.00 66.81 91 LEU A C 1
ATOM 726 O O . LEU A 1 91 ? -6.353 -8.883 37.331 1.00 66.81 91 LEU A O 1
ATOM 730 N N . ALA A 1 92 ? -6.917 -7.448 38.970 1.00 61.84 92 ALA A N 1
ATOM 731 C CA . ALA A 1 92 ? -5.774 -7.706 39.855 1.00 61.84 92 ALA A CA 1
ATOM 732 C C . ALA A 1 92 ? -6.231 -8.230 41.222 1.00 61.84 92 ALA A C 1
ATOM 734 O O . ALA A 1 92 ? -7.219 -7.674 41.754 1.00 61.84 92 ALA A O 1
#

Nearest PDB structures (foldseek):
  7pis-assembly1_F  TM=3.955E-01  e=8.367E+00  Mycoplasmoides pneumoniae M129

pLDDT: mean 87.49, std 12.81, range [55.97, 98.19]

Radius of gyration: 18.64 Å; Cα contacts (8 Å, |Δi|>4): 85; chains: 1; bounding box: 36×18×67 Å

Sequence (92 aa):
MGAYFLLFPHAMVVTLIPILIFPLFIPIPAVVYLLMWFLLQFFSGATSLFGPSEGGGIAWWAHIGGFLAGMWLYSSFLSPKRARERQDPFLA

Mean predicted aligned error: 7.75 Å

Foldseek 3Di:
DQLCLVVFQADWDFDWDDDPPDIDTDTDGPNVVVVVVLVVLVVVLVVCVVDDVPPPNVVSVVVNVVNVVSNVCCVPPVPCVVVVVVPCPPPD

Solvent-accessible surface area (backbone atoms only — not comparable to full-atom values): 5341 Å² total; per-residue (Å²): 103,22,37,49,50,74,75,38,46,80,42,68,40,77,39,80,46,86,43,98,87,59,75,42,77,45,75,39,44,33,41,59,56,52,50,54,51,50,50,51,31,51,52,54,26,57,52,38,75,80,48,80,88,73,72,59,42,59,61,25,48,49,53,51,50,48,26,54,50,30,35,50,49,32,68,74,74,68,42,66,72,66,63,59,72,75,69,62,90,81,82,122